Protein AF-A0A7G8EX24-F1 (afdb_monomer)

pLDDT: mean 92.44, std 8.46, range [49.06, 98.38]

Foldseek 3Di:
DVVLLVVVVVVQVVVDDDAEEAEAEAARLLSVLVNCLVPNDHHLHYHYHNYDFADFQDFQLVVDPPVCSVLLQVQLVVDPHRFHQDDLVVCCVPPVVVPDPVVSVVVSVVDDTHHSVNRVDGRHGGPVPDDNDDD

Sequence (135 aa):
MKAYAEAIRDQLERCGPEPPVLVGHSLAGIGIAEAMATAPIALDQLVLVAALVLQPGERAIDRIPESRRPSYFELAEASADQTIALSAEVTRKAFFNDLDESQAAAYHARLTPQPLGVYLEESRFDLSTLACPKH

Solvent-accessible surface area (backbone atoms only — not comparable to full-atom values): 7771 Å² total; per-residue (Å²): 89,67,71,50,11,49,56,51,50,59,50,51,64,69,72,44,95,65,53,48,75,46,78,29,53,31,71,37,32,52,26,51,21,47,26,44,61,75,53,75,70,76,51,54,40,81,45,73,48,84,36,46,83,44,51,62,72,37,34,56,52,76,76,44,58,76,92,55,44,60,59,50,53,54,37,12,69,76,35,98,76,40,22,38,65,75,53,68,68,58,43,28,70,76,76,31,68,90,48,57,70,69,57,33,52,59,54,50,74,71,61,71,67,42,57,44,61,56,31,68,46,59,33,76,25,50,67,89,72,62,84,62,75,82,127

Radius of gyration: 16.46 Å; Cα contacts (8 Å, |Δi|>4): 172; chains: 1; bounding box: 46×33×41 Å

Secondary structure (DSSP, 8-state):
-HHHHHHHHHHHHHT-SSPPEEEEETTHHHHHHHHHHHS----SEEEEES---PPTT-BGGGGS-GGGHHHHHHHHHTSTTSEE---HHHHHHHH-TTS-HHHHHHHHTT--PEETHHHHSBP---GGG------

Structure (mmCIF, N/CA/C/O backbone):
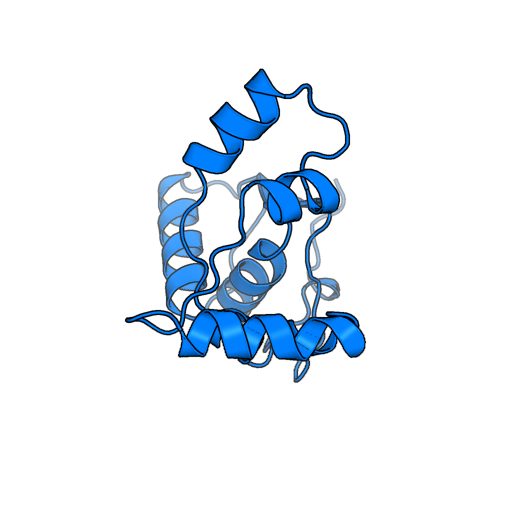data_AF-A0A7G8EX24-F1
#
_entry.id   AF-A0A7G8EX24-F1
#
loop_
_atom_site.group_PDB
_atom_site.id
_atom_site.type_symbol
_atom_site.label_atom_id
_atom_site.label_alt_id
_atom_site.label_comp_id
_atom_site.label_asym_id
_atom_site.label_entity_id
_atom_site.label_seq_id
_atom_site.pdbx_PDB_ins_code
_atom_site.Cartn_x
_atom_site.Cartn_y
_atom_site.Cartn_z
_atom_site.occupancy
_atom_site.B_iso_or_equiv
_atom_site.auth_seq_id
_atom_site.auth_comp_id
_atom_site.auth_asym_id
_atom_site.auth_atom_id
_atom_site.pdbx_PDB_model_num
ATOM 1 N N . MET A 1 1 ? 5.036 -2.423 8.120 1.00 85.19 1 MET A N 1
ATOM 2 C CA . MET A 1 1 ? 3.666 -1.875 8.264 1.00 85.19 1 MET A CA 1
ATOM 3 C C . MET A 1 1 ? 3.548 -0.859 9.405 1.00 85.19 1 MET A C 1
ATOM 5 O O . MET A 1 1 ? 2.851 0.134 9.233 1.00 85.19 1 MET A O 1
ATOM 9 N N . LYS A 1 2 ? 4.263 -1.032 10.530 1.00 89.38 2 LYS A N 1
ATOM 10 C CA . LYS A 1 2 ? 4.218 -0.129 11.705 1.00 89.38 2 LYS A CA 1
ATOM 11 C C . LYS A 1 2 ? 4.293 1.377 11.386 1.00 89.38 2 LYS A C 1
ATOM 13 O O . LYS A 1 2 ? 3.439 2.125 11.845 1.00 89.38 2 LYS A O 1
ATOM 18 N N . ALA A 1 3 ? 5.254 1.804 10.564 1.00 92.75 3 ALA A N 1
ATOM 19 C CA . ALA A 1 3 ? 5.413 3.219 10.211 1.00 92.75 3 ALA A CA 1
ATOM 20 C C . ALA A 1 3 ? 4.210 3.793 9.434 1.00 92.75 3 ALA A C 1
ATOM 22 O O . ALA A 1 3 ? 3.870 4.960 9.598 1.00 92.75 3 ALA A O 1
ATOM 23 N N . TYR A 1 4 ? 3.533 2.981 8.609 1.00 94.06 4 TYR A N 1
ATOM 24 C CA . TYR A 1 4 ? 2.310 3.412 7.918 1.00 94.06 4 TYR A CA 1
ATOM 25 C C . TYR A 1 4 ? 1.174 3.617 8.911 1.00 94.06 4 TYR A C 1
ATOM 27 O O . TYR A 1 4 ? 0.468 4.615 8.835 1.00 94.06 4 TYR A O 1
ATOM 35 N N . ALA A 1 5 ? 1.021 2.689 9.854 1.00 93.56 5 ALA A N 1
ATOM 36 C CA . ALA A 1 5 ? 0.017 2.811 10.894 1.00 93.56 5 ALA A CA 1
ATOM 37 C C . ALA A 1 5 ? 0.256 4.034 11.780 1.00 93.56 5 ALA A C 1
ATOM 39 O O . ALA A 1 5 ? -0.676 4.793 11.999 1.00 93.56 5 ALA A O 1
ATOM 40 N N . GLU A 1 6 ? 1.493 4.269 12.225 1.00 94.94 6 GLU A N 1
ATOM 41 C CA . GLU A 1 6 ? 1.868 5.484 12.964 1.00 94.94 6 GLU A CA 1
ATOM 42 C C . GLU A 1 6 ? 1.493 6.750 12.189 1.00 94.94 6 GLU A C 1
ATOM 44 O O . GLU A 1 6 ? 0.738 7.564 12.705 1.00 94.94 6 GLU A O 1
ATOM 49 N N . ALA A 1 7 ? 1.892 6.859 10.919 1.00 95.06 7 ALA A N 1
ATOM 50 C CA . ALA A 1 7 ? 1.553 8.018 10.096 1.00 95.06 7 ALA A CA 1
ATOM 51 C C . ALA A 1 7 ? 0.034 8.217 9.921 1.00 95.06 7 ALA A C 1
ATOM 53 O O . ALA A 1 7 ? -0.446 9.349 9.930 1.00 95.06 7 ALA A O 1
ATOM 54 N N . ILE A 1 8 ? -0.733 7.131 9.771 1.00 94.88 8 ILE A N 1
ATOM 55 C CA . ILE A 1 8 ? -2.199 7.193 9.683 1.00 94.88 8 ILE A CA 1
ATOM 56 C C . ILE A 1 8 ? -2.792 7.693 11.002 1.00 94.88 8 ILE A C 1
ATOM 58 O O . ILE A 1 8 ? -3.639 8.583 10.979 1.00 94.88 8 ILE A O 1
ATOM 62 N N . ARG A 1 9 ? -2.350 7.160 12.147 1.00 92.69 9 ARG A N 1
ATOM 63 C CA . ARG A 1 9 ? -2.850 7.581 13.464 1.00 92.69 9 ARG A CA 1
ATOM 64 C C . ARG A 1 9 ? -2.511 9.038 13.753 1.00 92.69 9 ARG A C 1
ATOM 66 O O . ARG A 1 9 ? -3.412 9.800 14.087 1.00 92.69 9 ARG A O 1
ATOM 73 N N . ASP A 1 10 ? -1.266 9.440 13.512 1.00 94.19 10 ASP A N 1
ATOM 74 C CA . ASP A 1 10 ? -0.815 10.824 13.674 1.00 94.19 10 ASP A CA 1
ATOM 75 C C . ASP A 1 10 ? -1.659 11.789 12.831 1.00 94.19 10 ASP A C 1
ATOM 77 O O . ASP A 1 10 ? -1.949 12.910 13.249 1.00 94.19 10 ASP A O 1
ATOM 81 N N . GLN A 1 11 ? -2.063 11.370 11.629 1.00 94.50 11 GLN A N 1
ATOM 82 C CA . GLN A 1 11 ? -2.927 12.174 10.775 1.00 94.50 11 GLN A CA 1
ATOM 83 C C . GLN A 1 11 ? -4.369 12.233 11.296 1.00 94.50 11 GLN A C 1
ATOM 85 O O . GLN A 1 11 ? -4.969 13.306 11.264 1.00 94.50 11 GLN A O 1
ATOM 90 N N . LEU A 1 12 ? -4.9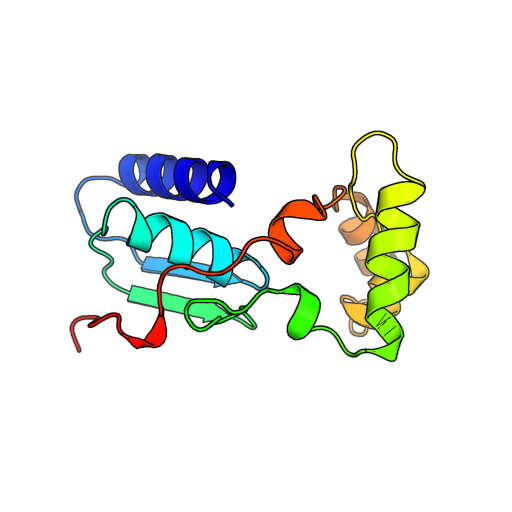20 11.121 11.790 1.00 91.56 12 LEU A N 1
ATOM 91 C CA . LEU A 1 12 ? -6.267 11.076 12.369 1.00 91.56 12 LEU A CA 1
ATOM 92 C C . LEU A 1 12 ? -6.366 11.952 13.625 1.00 91.56 12 LEU A C 1
ATOM 94 O O . LEU A 1 12 ? -7.325 12.703 13.764 1.00 91.56 12 LEU A O 1
ATOM 98 N N . GLU A 1 13 ? -5.345 11.947 14.484 1.00 90.62 13 GLU A N 1
ATOM 99 C CA . GLU A 1 13 ? -5.274 12.827 15.659 1.00 90.62 13 GLU A CA 1
ATOM 100 C C . GLU A 1 13 ? -5.263 14.317 15.275 1.00 90.62 13 GLU A C 1
ATOM 102 O O . G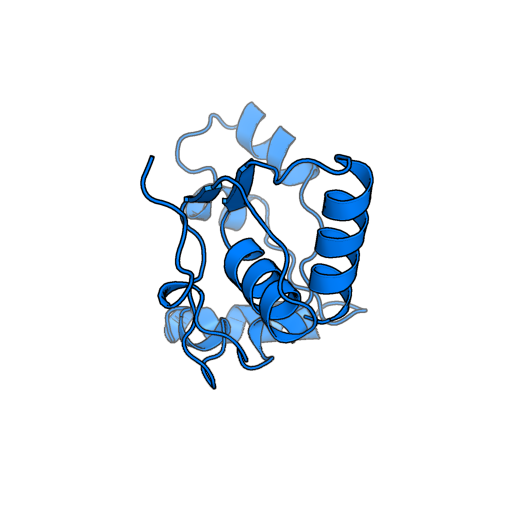LU A 1 13 ? -5.834 15.157 15.972 1.00 90.62 13 GLU A O 1
ATOM 107 N N . ARG A 1 14 ? -4.660 14.663 14.129 1.00 92.38 14 ARG A N 1
ATOM 108 C CA . ARG A 1 14 ? -4.644 16.038 13.600 1.00 92.38 14 ARG A CA 1
ATOM 109 C C . ARG A 1 14 ? -5.975 16.475 12.992 1.00 92.38 14 ARG A C 1
ATOM 111 O O . ARG A 1 14 ? -6.186 17.679 12.853 1.00 92.38 14 ARG A O 1
ATOM 118 N N . CYS A 1 15 ? -6.855 15.545 12.619 1.00 89.62 15 CYS A N 1
ATOM 119 C CA . CYS A 1 15 ? -8.171 15.862 12.057 1.00 89.62 15 CYS A CA 1
ATOM 120 C C . CYS A 1 15 ? -9.141 16.447 13.097 1.00 89.62 15 CYS A C 1
ATOM 122 O O . CYS A 1 15 ? -10.126 17.076 12.711 1.00 89.62 15 CYS A O 1
ATOM 124 N N . GLY A 1 16 ? -8.834 16.312 14.390 1.00 87.62 16 GLY A N 1
ATOM 125 C CA . GLY A 1 16 ? -9.630 16.846 15.488 1.00 87.62 16 GLY A CA 1
ATOM 126 C C . GLY A 1 16 ? -10.332 15.752 16.296 1.00 87.62 16 GLY A C 1
ATOM 127 O O . GLY A 1 16 ? -10.064 14.569 16.107 1.00 87.62 16 GLY A O 1
ATOM 128 N N . PRO A 1 17 ? -11.203 16.142 17.240 1.00 87.06 17 PRO A N 1
ATOM 129 C CA . PRO A 1 17 ? -11.818 15.204 18.179 1.00 87.06 17 PRO A CA 1
ATOM 130 C C . PRO A 1 17 ? -12.982 14.397 17.584 1.00 87.06 17 PRO A C 1
ATOM 132 O O . PRO A 1 17 ? -13.367 13.383 18.162 1.00 87.06 17 PRO A O 1
ATOM 135 N N . GLU A 1 18 ? -13.557 14.848 16.468 1.00 91.12 18 GLU A N 1
ATOM 136 C CA . GLU A 1 18 ? -14.686 14.179 15.818 1.00 91.12 18 GLU A CA 1
ATOM 137 C C . GLU A 1 18 ? -14.201 13.001 14.954 1.00 91.12 18 GLU A C 1
ATOM 139 O O . GLU A 1 18 ? -13.197 13.150 14.247 1.00 91.12 18 GLU A O 1
ATOM 144 N N . PRO A 1 19 ? -14.903 11.850 14.951 1.00 90.81 19 PRO A N 1
ATOM 145 C CA . PRO A 1 19 ? -14.565 10.723 14.086 1.00 90.81 19 PRO A CA 1
ATOM 146 C C . PRO A 1 19 ? -14.550 11.139 12.602 1.00 90.81 19 PRO A C 1
ATOM 148 O O . PRO A 1 19 ? -15.568 11.605 12.089 1.00 90.81 19 PRO A O 1
ATOM 151 N N . PRO A 1 20 ? -13.431 10.984 11.872 1.00 92.25 20 PRO A N 1
AT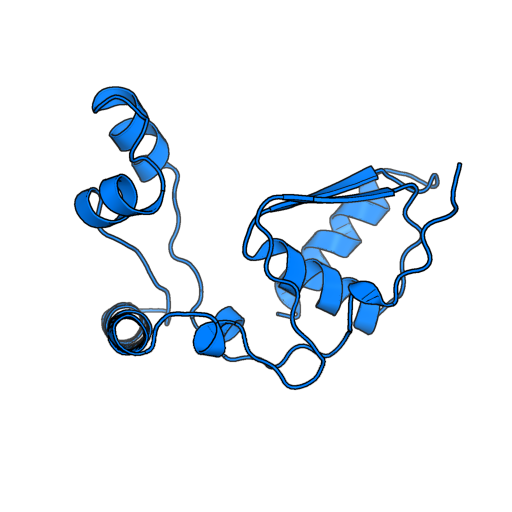OM 152 C CA . PRO A 1 20 ? -13.362 11.403 10.478 1.00 92.25 20 PRO A CA 1
ATOM 153 C C . PRO A 1 20 ? -13.889 10.323 9.527 1.00 92.25 20 PRO A C 1
ATOM 155 O O . PRO A 1 20 ? -13.947 9.135 9.856 1.00 92.25 20 PRO A O 1
ATOM 158 N N . VAL A 1 21 ? -14.186 10.735 8.293 1.00 92.62 21 VAL A N 1
ATOM 159 C CA . VAL A 1 21 ? -14.304 9.820 7.152 1.00 92.62 21 VAL A CA 1
ATOM 160 C C . VAL A 1 21 ? -12.901 9.501 6.641 1.00 92.62 21 VAL A C 1
ATOM 162 O O . VAL A 1 21 ? -12.192 10.387 6.159 1.00 92.62 21 VAL A O 1
ATOM 165 N N . LEU A 1 22 ? -12.497 8.234 6.721 1.00 93.94 22 LEU A N 1
ATOM 166 C CA . LEU A 1 22 ? -11.206 7.760 6.228 1.00 93.94 22 LEU A CA 1
ATOM 167 C C . LEU A 1 22 ? -11.378 7.041 4.890 1.00 93.94 22 LEU A C 1
ATOM 169 O O . LEU A 1 22 ? -12.092 6.044 4.795 1.00 93.94 22 LEU A O 1
ATOM 173 N N . VAL A 1 23 ? -10.681 7.518 3.859 1.00 96.00 23 VAL A N 1
ATOM 174 C CA . VAL A 1 23 ? -10.668 6.891 2.531 1.00 96.00 23 VAL A CA 1
ATOM 175 C C . VAL A 1 23 ? -9.297 6.269 2.274 1.00 96.00 23 VAL A C 1
ATOM 177 O O . VAL A 1 23 ? -8.292 6.973 2.202 1.00 96.00 23 VAL A O 1
ATOM 180 N N . GLY A 1 24 ? -9.252 4.946 2.128 1.00 95.69 24 GLY A N 1
ATOM 181 C CA . GLY A 1 24 ? -8.041 4.182 1.833 1.00 95.69 24 GLY A CA 1
ATOM 182 C C . GLY A 1 24 ? -8.046 3.632 0.410 1.00 95.69 24 GLY A C 1
ATOM 183 O O . GLY A 1 24 ? -9.007 2.988 -0.001 1.00 95.69 24 GLY A O 1
ATOM 184 N N . HIS A 1 25 ? -6.956 3.835 -0.331 1.00 97.12 25 HIS A N 1
ATOM 185 C CA . HIS A 1 25 ? -6.771 3.295 -1.679 1.00 97.12 25 HIS A CA 1
ATOM 186 C C . HIS A 1 25 ? -5.636 2.262 -1.744 1.00 97.12 25 HIS A C 1
ATOM 188 O O . HIS A 1 25 ? -4.569 2.471 -1.163 1.00 97.12 25 HIS A O 1
ATOM 194 N N . SER A 1 26 ? -5.828 1.179 -2.504 1.00 95.19 26 SER A N 1
ATOM 195 C CA . SER A 1 26 ? -4.784 0.179 -2.791 1.00 95.19 26 SER A CA 1
ATOM 196 C C . SER A 1 26 ? -4.123 -0.382 -1.515 1.00 95.19 26 SER A C 1
ATOM 198 O O . SER A 1 26 ? -4.805 -0.912 -0.633 1.00 95.19 26 SER A O 1
ATOM 200 N N . LEU A 1 27 ? -2.803 -0.257 -1.370 1.00 94.44 27 LEU A N 1
ATOM 201 C CA . LEU A 1 27 ? -2.046 -0.692 -0.191 1.00 94.44 27 LEU A CA 1
ATOM 202 C C . LEU A 1 27 ? -2.501 -0.051 1.129 1.00 94.44 27 LEU A C 1
ATOM 204 O O . LEU A 1 27 ? -2.176 -0.582 2.190 1.00 94.44 27 LEU A O 1
ATOM 208 N N . ALA A 1 28 ? -3.254 1.054 1.098 1.00 95.44 28 ALA A N 1
ATOM 209 C CA . ALA A 1 28 ? -3.711 1.724 2.313 1.00 95.44 28 ALA A CA 1
ATOM 210 C C . ALA A 1 28 ? -4.526 0.799 3.227 1.00 95.44 28 ALA A C 1
ATOM 212 O O . ALA A 1 28 ? -4.433 0.941 4.441 1.00 95.44 28 ALA A O 1
ATOM 213 N N . GLY A 1 29 ? -5.260 -0.178 2.677 1.00 94.44 29 GLY A N 1
ATOM 214 C CA . GLY A 1 29 ? -6.026 -1.131 3.489 1.00 94.44 29 GLY A CA 1
ATOM 215 C C . GLY A 1 29 ? -5.154 -1.884 4.502 1.00 94.44 29 GLY A C 1
ATOM 216 O O . GLY A 1 29 ? -5.540 -2.044 5.653 1.00 94.44 29 GLY A O 1
ATOM 217 N N . ILE A 1 30 ? -3.918 -2.219 4.136 1.00 94.56 30 ILE A N 1
ATOM 218 C CA . ILE A 1 30 ? -2.954 -2.860 5.037 1.00 94.56 30 ILE A CA 1
ATOM 219 C C . ILE A 1 30 ? -2.525 -1.913 6.162 1.00 94.56 30 ILE A C 1
ATOM 221 O O . ILE A 1 30 ? -2.506 -2.293 7.331 1.00 94.56 30 ILE A O 1
ATOM 225 N N . GLY A 1 31 ? -2.178 -0.669 5.817 1.00 94.50 31 GLY A N 1
ATOM 226 C CA . GLY A 1 31 ? -1.773 0.334 6.805 1.00 94.50 31 GLY A CA 1
ATOM 227 C C . GLY A 1 31 ? -2.900 0.669 7.783 1.00 94.50 31 GLY A C 1
ATOM 228 O O . GLY A 1 31 ? -2.655 0.807 8.978 1.00 94.50 31 GLY A O 1
ATOM 229 N N . ILE A 1 32 ? -4.138 0.745 7.287 1.00 94.62 32 ILE A N 1
ATOM 230 C CA . ILE A 1 32 ? -5.335 0.997 8.096 1.00 94.62 32 ILE A CA 1
ATOM 231 C C . ILE A 1 32 ? -5.613 -0.195 9.018 1.00 94.62 32 ILE A C 1
ATOM 233 O O . ILE A 1 32 ? -5.852 0.015 10.204 1.00 94.62 32 ILE A O 1
ATOM 237 N N . ALA A 1 33 ? -5.528 -1.433 8.517 1.00 92.94 33 ALA A N 1
ATOM 238 C CA . ALA A 1 33 ? -5.663 -2.638 9.339 1.00 92.94 33 ALA A CA 1
ATOM 239 C C . ALA A 1 33 ? -4.659 -2.632 10.496 1.00 92.94 33 ALA A C 1
ATOM 241 O O . ALA A 1 33 ? -5.026 -2.818 11.652 1.00 92.94 33 ALA A O 1
ATOM 242 N N . GLU A 1 34 ? -3.398 -2.333 10.195 1.00 93.56 34 GLU A N 1
ATOM 243 C CA . GLU A 1 34 ? -2.330 -2.254 11.186 1.00 93.56 34 GLU A CA 1
ATOM 244 C C . GLU A 1 34 ? -2.545 -1.117 12.209 1.00 93.56 34 GLU A C 1
ATOM 246 O O . GLU A 1 34 ? -2.283 -1.290 13.403 1.00 93.56 34 GLU A O 1
ATOM 251 N N . ALA A 1 35 ? -3.076 0.033 11.780 1.00 92.88 35 ALA A N 1
ATOM 252 C CA . ALA A 1 35 ? -3.451 1.118 12.686 1.00 92.88 35 ALA A CA 1
ATOM 253 C C . ALA A 1 35 ? -4.545 0.677 13.667 1.00 92.88 35 ALA A C 1
ATOM 255 O O . ALA A 1 35 ? -4.386 0.868 14.871 1.00 92.88 35 ALA A O 1
ATOM 256 N N . MET A 1 36 ? -5.590 0.011 13.169 1.00 89.06 36 MET A N 1
ATOM 257 C CA . MET A 1 36 ? -6.696 -0.496 13.989 1.00 89.06 36 MET A CA 1
ATOM 258 C C . MET A 1 36 ? -6.270 -1.631 14.927 1.00 89.06 36 MET A C 1
ATOM 260 O O . MET A 1 36 ? -6.765 -1.710 16.048 1.00 89.06 36 MET A O 1
ATOM 264 N N . ALA A 1 37 ? -5.325 -2.479 14.503 1.00 88.50 37 ALA A N 1
ATOM 265 C CA . ALA A 1 37 ? -4.787 -3.575 15.312 1.00 88.50 37 ALA A CA 1
ATOM 266 C C . ALA A 1 37 ? -4.069 -3.085 16.576 1.00 88.50 37 ALA A C 1
ATOM 268 O O . ALA A 1 37 ? -4.095 -3.738 17.617 1.00 88.50 37 ALA A O 1
ATOM 269 N N . THR A 1 38 ? -3.363 -1.961 16.451 1.00 85.81 38 THR A N 1
ATOM 270 C CA . THR A 1 38 ? -2.459 -1.444 17.486 1.00 85.81 38 THR A CA 1
ATOM 271 C C . THR A 1 38 ? -3.158 -0.483 18.436 1.00 85.81 38 THR A C 1
ATOM 273 O O . THR A 1 38 ? -2.899 -0.521 19.637 1.00 85.81 38 THR A O 1
ATOM 276 N N . ALA A 1 39 ? -4.051 0.353 17.914 1.00 84.19 39 ALA A N 1
ATOM 277 C CA . ALA A 1 39 ? -4.916 1.219 18.696 1.00 84.19 39 ALA A CA 1
ATOM 278 C C . ALA A 1 39 ? -6.195 1.472 17.884 1.00 84.19 39 ALA A C 1
ATOM 280 O O . ALA A 1 39 ? -6.140 2.229 16.916 1.00 84.19 39 ALA A O 1
ATOM 281 N N . PRO A 1 40 ? -7.334 0.847 18.230 1.00 82.62 40 PRO A N 1
ATOM 282 C CA . PRO A 1 40 ? -8.596 1.106 17.547 1.00 82.62 40 PRO A CA 1
ATOM 283 C C . PRO A 1 40 ? -8.956 2.596 17.591 1.00 82.62 40 PRO A C 1
ATOM 285 O O . PRO A 1 40 ? -8.936 3.205 18.661 1.00 82.62 40 PRO A O 1
ATOM 288 N N . ILE A 1 41 ? -9.296 3.177 16.438 1.00 82.00 41 ILE A N 1
ATOM 289 C CA . ILE A 1 41 ? -9.676 4.591 16.307 1.00 82.00 41 ILE A CA 1
ATOM 290 C C . ILE A 1 41 ? -11.130 4.674 15.855 1.00 82.00 41 ILE A C 1
ATOM 292 O O . ILE A 1 41 ? -11.555 3.940 14.963 1.00 82.00 41 ILE A O 1
ATOM 296 N N . ALA A 1 42 ? -11.889 5.585 16.464 1.00 86.62 42 ALA A N 1
ATOM 297 C CA . ALA A 1 42 ? -13.245 5.881 16.031 1.00 86.62 42 ALA A CA 1
ATOM 298 C C . ALA A 1 42 ? -13.218 6.601 14.676 1.00 86.62 42 ALA A C 1
ATOM 300 O O . ALA A 1 42 ? -12.579 7.641 14.526 1.00 86.62 42 ALA A O 1
ATOM 301 N N . LEU A 1 43 ? -13.931 6.048 13.701 1.00 89.44 43 LEU A N 1
ATOM 302 C CA . LEU A 1 43 ? -14.141 6.634 12.381 1.00 89.44 43 LEU A CA 1
ATOM 303 C C . LEU A 1 43 ? -15.644 6.818 12.177 1.00 89.44 43 LEU A C 1
ATOM 305 O O . LEU A 1 43 ? -16.419 5.954 12.590 1.00 89.44 43 LEU A O 1
ATOM 309 N N . ASP A 1 44 ? -16.046 7.905 11.520 1.00 91.06 44 ASP A N 1
ATOM 310 C CA . ASP A 1 44 ? -17.436 8.066 11.076 1.00 91.06 44 ASP A CA 1
ATOM 311 C C . ASP A 1 44 ? -17.736 7.069 9.954 1.00 91.06 44 ASP A C 1
ATOM 313 O O . ASP A 1 44 ? -18.716 6.330 10.003 1.00 91.06 44 ASP A O 1
ATOM 317 N N . GLN A 1 45 ? -16.829 6.987 8.975 1.00 90.81 45 GLN A N 1
ATOM 318 C CA . GLN A 1 45 ? -16.888 6.033 7.872 1.00 90.81 45 GLN A CA 1
ATOM 319 C C . GLN A 1 45 ? -15.489 5.574 7.461 1.00 90.81 45 GLN A C 1
ATOM 321 O O . GLN A 1 45 ? -14.525 6.342 7.493 1.00 90.81 45 GLN A O 1
ATOM 326 N N . LEU A 1 46 ? -15.399 4.326 6.998 1.00 91.69 46 LEU A N 1
ATOM 327 C CA . LEU A 1 46 ? -14.232 3.795 6.300 1.00 91.69 46 LEU A CA 1
ATOM 328 C C . LEU A 1 46 ? -14.622 3.433 4.865 1.00 91.69 46 LEU A C 1
ATOM 330 O O . LEU A 1 46 ? -15.447 2.548 4.643 1.00 91.69 46 LEU A O 1
ATOM 334 N N . VAL A 1 47 ? -13.997 4.090 3.888 1.00 93.88 47 VAL A N 1
ATOM 335 C CA . VAL A 1 47 ? -14.198 3.826 2.458 1.00 93.88 47 VAL A CA 1
ATOM 336 C C . VAL A 1 47 ? -12.929 3.219 1.874 1.00 93.88 47 VAL A C 1
ATOM 338 O O . VAL A 1 47 ? -11.856 3.815 1.932 1.00 93.88 47 VAL A O 1
ATOM 341 N N . LEU A 1 48 ? -13.050 2.033 1.282 1.00 94.19 48 LEU A N 1
ATOM 342 C CA . LEU A 1 48 ? -11.937 1.303 0.681 1.00 94.19 48 LEU A CA 1
ATOM 343 C C . LEU A 1 48 ? -12.082 1.292 -0.842 1.00 94.19 48 LEU A C 1
ATOM 345 O O . LEU A 1 48 ? -12.983 0.661 -1.389 1.00 94.19 48 LEU A O 1
ATOM 349 N N . VAL A 1 49 ? -11.181 1.985 -1.535 1.00 96.62 49 VAL A N 1
ATOM 350 C CA . VAL A 1 49 ? -11.187 2.114 -2.997 1.00 96.62 49 VAL A CA 1
ATOM 351 C C . VAL A 1 49 ? -10.098 1.225 -3.574 1.00 96.62 49 VAL A C 1
ATOM 353 O O . VAL A 1 49 ? -8.914 1.505 -3.402 1.00 96.62 49 VAL A O 1
ATOM 356 N N . ALA A 1 50 ? -10.485 0.134 -4.242 1.00 94.62 50 ALA A N 1
ATOM 357 C CA . ALA A 1 50 ? -9.543 -0.839 -4.812 1.00 94.62 50 ALA A CA 1
ATOM 358 C C . ALA A 1 50 ? -8.437 -1.269 -3.819 1.00 94.62 50 ALA A C 1
ATOM 360 O O . ALA A 1 50 ? -7.290 -1.489 -4.206 1.00 94.62 50 ALA A O 1
ATOM 361 N N . ALA A 1 51 ? -8.766 -1.312 -2.524 1.00 94.88 51 ALA A N 1
ATOM 362 C CA . ALA A 1 51 ? -7.797 -1.527 -1.462 1.00 94.88 51 ALA A CA 1
ATOM 363 C C . ALA A 1 51 ? -7.605 -3.012 -1.147 1.00 94.88 51 ALA A C 1
ATOM 365 O O . ALA A 1 51 ? -8.520 -3.820 -1.307 1.00 94.88 51 ALA A O 1
ATOM 366 N N . LEU A 1 52 ? -6.417 -3.364 -0.657 1.00 93.44 52 LEU A N 1
ATOM 367 C CA . LEU A 1 52 ? -6.145 -4.708 -0.157 1.00 93.44 52 LEU A CA 1
ATOM 368 C C . LEU A 1 52 ? -6.776 -4.892 1.224 1.00 93.44 52 LEU A C 1
ATOM 370 O O . LEU A 1 52 ? -6.416 -4.198 2.174 1.00 93.44 52 LEU A O 1
ATOM 374 N N . VAL A 1 53 ? -7.681 -5.863 1.327 1.00 92.94 53 VAL A N 1
ATOM 375 C CA . VAL A 1 53 ? -8.286 -6.313 2.584 1.00 92.94 53 VAL A CA 1
ATOM 376 C C . VAL A 1 53 ? -7.784 -7.724 2.852 1.00 92.94 53 VAL A C 1
ATOM 378 O O . VAL A 1 53 ? -8.201 -8.676 2.195 1.00 92.94 53 VAL A O 1
ATOM 381 N N . LEU A 1 54 ? -6.818 -7.826 3.759 1.00 92.94 54 LEU A N 1
ATOM 382 C CA . LEU A 1 54 ? -6.157 -9.077 4.114 1.00 92.94 54 LEU A CA 1
ATOM 383 C C . LEU A 1 54 ? -6.756 -9.636 5.402 1.00 92.94 54 LEU A C 1
ATOM 385 O O . LEU A 1 54 ? -6.975 -8.893 6.360 1.00 92.94 54 LEU A O 1
ATOM 389 N N . GLN A 1 55 ? -6.962 -10.947 5.429 1.00 93.50 55 GLN A N 1
ATOM 390 C CA . GLN A 1 55 ? -7.266 -11.685 6.647 1.00 93.50 55 GLN A CA 1
ATOM 391 C C . GLN A 1 55 ? -6.009 -11.797 7.525 1.00 93.50 55 GLN A C 1
ATOM 393 O O . GLN A 1 55 ? -4.890 -11.736 7.005 1.00 93.50 55 GLN A O 1
ATOM 398 N N . PRO A 1 56 ? -6.153 -11.968 8.851 1.00 92.75 56 PRO A N 1
ATOM 399 C CA . PRO A 1 56 ? -5.014 -12.187 9.730 1.00 92.75 56 PRO A CA 1
ATOM 400 C C . PRO A 1 56 ? -4.141 -13.359 9.256 1.00 92.75 56 PRO A C 1
ATOM 402 O O . PRO A 1 56 ? -4.655 -14.427 8.929 1.00 92.75 56 PRO A O 1
ATOM 405 N N . GLY A 1 57 ? -2.825 -13.149 9.205 1.00 94.62 57 GLY A N 1
ATOM 406 C CA . GLY A 1 57 ? -1.849 -14.114 8.684 1.00 94.62 57 GLY A CA 1
ATOM 407 C C . GLY A 1 57 ? -1.641 -14.071 7.163 1.00 94.62 57 GLY A C 1
ATOM 408 O O . GLY A 1 57 ? -0.690 -14.664 6.662 1.00 94.62 57 GLY A O 1
ATOM 409 N N . GLU A 1 58 ? -2.477 -13.360 6.399 1.00 95.62 58 GLU A N 1
ATOM 410 C CA . GLU A 1 58 ? -2.245 -13.169 4.963 1.00 95.62 58 GLU A CA 1
ATOM 411 C C . GLU A 1 58 ? -1.264 -12.026 4.694 1.00 95.62 58 GLU A C 1
ATOM 413 O O . GLU A 1 58 ? -1.236 -11.019 5.407 1.00 95.62 58 GLU A O 1
ATOM 418 N N . ARG A 1 59 ? -0.508 -12.141 3.599 1.00 96.31 59 ARG A N 1
ATOM 419 C CA . ARG A 1 59 ? 0.437 -11.116 3.141 1.00 96.31 59 ARG A CA 1
ATOM 420 C C . ARG A 1 59 ? -0.002 -10.546 1.802 1.00 96.31 59 ARG A C 1
ATOM 422 O O . ARG A 1 59 ? -0.618 -11.225 0.978 1.00 96.31 59 ARG A O 1
ATOM 429 N N . ALA A 1 60 ? 0.366 -9.298 1.537 1.00 95.75 60 ALA A N 1
ATOM 430 C CA . ALA A 1 60 ? -0.006 -8.633 0.289 1.00 95.75 60 ALA A CA 1
ATOM 431 C C . ALA A 1 60 ? 0.596 -9.327 -0.940 1.00 95.75 60 ALA A C 1
ATOM 433 O O . ALA A 1 60 ? -0.045 -9.397 -1.987 1.00 95.75 60 ALA A O 1
ATOM 434 N N . ILE A 1 61 ? 1.823 -9.848 -0.814 1.00 97.31 61 ILE A N 1
ATOM 435 C CA . ILE A 1 61 ? 2.523 -10.530 -1.907 1.00 97.31 61 ILE A CA 1
ATOM 436 C C . ILE A 1 61 ? 1.750 -11.757 -2.409 1.00 97.31 61 ILE A C 1
ATOM 438 O O . ILE A 1 61 ? 1.772 -12.054 -3.603 1.00 97.31 61 ILE A O 1
ATOM 442 N N . ASP A 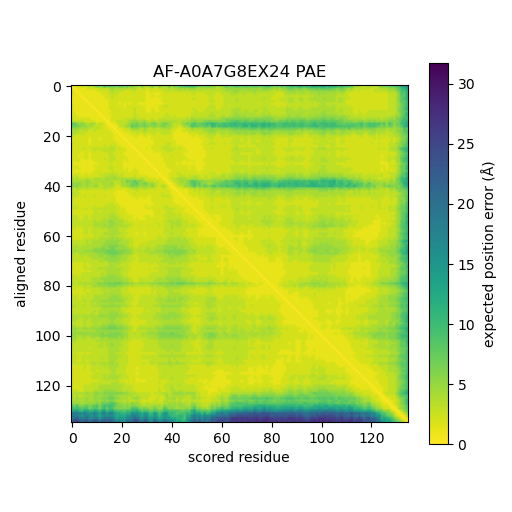1 62 ? 0.991 -12.418 -1.531 1.00 95.69 62 ASP A N 1
ATOM 443 C CA . ASP A 1 62 ? 0.202 -13.603 -1.870 1.00 95.69 62 ASP A CA 1
ATOM 444 C C . ASP A 1 62 ? -1.030 -13.243 -2.726 1.00 95.69 62 ASP A C 1
ATOM 446 O O . ASP A 1 62 ? -1.538 -14.081 -3.473 1.00 95.69 62 ASP A O 1
ATOM 450 N N . ARG A 1 63 ? -1.464 -11.972 -2.707 1.00 93.00 63 ARG A N 1
ATOM 451 C CA . ARG A 1 63 ? -2.528 -11.434 -3.577 1.00 93.00 63 ARG A CA 1
ATOM 452 C C . ARG A 1 63 ? -2.041 -11.053 -4.976 1.00 93.00 63 ARG A C 1
ATOM 454 O O . ARG A 1 63 ? -2.858 -10.816 -5.863 1.00 93.00 63 ARG A O 1
ATOM 461 N N . ILE A 1 64 ? -0.729 -10.999 -5.196 1.00 92.69 64 ILE A N 1
ATOM 462 C CA . ILE A 1 64 ? -0.147 -10.757 -6.518 1.00 92.69 64 ILE A CA 1
ATOM 463 C C . ILE A 1 64 ? -0.133 -12.079 -7.305 1.00 92.69 64 ILE A C 1
ATOM 465 O O . ILE A 1 64 ? 0.224 -13.110 -6.723 1.00 92.69 64 ILE A O 1
ATOM 469 N N . PRO A 1 65 ? -0.481 -12.084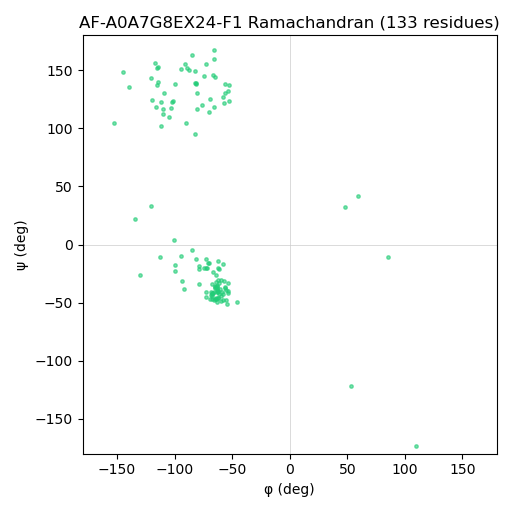 -8.612 1.00 93.56 65 PRO A N 1
ATOM 470 C CA . PRO A 1 65 ? -0.385 -13.284 -9.443 1.00 93.56 65 PRO A CA 1
ATOM 471 C C . PRO A 1 65 ? 1.006 -13.915 -9.369 1.00 93.56 65 PRO A C 1
ATOM 473 O O . PRO A 1 65 ? 2.004 -13.201 -9.445 1.00 93.56 65 PRO A O 1
ATOM 476 N N . GLU A 1 66 ? 1.079 -15.243 -9.265 1.00 95.06 66 GLU A N 1
ATOM 477 C CA . GLU A 1 66 ? 2.343 -15.973 -9.080 1.00 95.06 66 GLU A CA 1
ATOM 478 C C . GLU A 1 66 ? 3.395 -15.630 -10.134 1.00 95.06 66 GLU A C 1
ATOM 480 O O . GLU A 1 66 ? 4.545 -15.375 -9.789 1.00 95.06 66 GLU A O 1
ATOM 485 N N . SER A 1 67 ? 2.983 -15.504 -11.398 1.00 94.69 67 SER A N 1
ATOM 486 C CA . SER A 1 67 ? 3.863 -15.124 -12.510 1.00 94.69 67 SER A CA 1
ATOM 487 C C . SER A 1 67 ? 4.474 -13.726 -12.377 1.00 94.69 67 SER A C 1
ATOM 489 O O . SER A 1 67 ? 5.479 -13.435 -13.017 1.00 94.69 67 SER A O 1
ATOM 491 N N . ARG A 1 68 ? 3.878 -12.852 -11.559 1.00 91.62 68 ARG A N 1
ATOM 492 C CA . ARG A 1 68 ? 4.352 -11.487 -11.303 1.00 91.62 68 ARG A CA 1
ATOM 493 C C . ARG A 1 68 ? 5.134 -11.350 -10.003 1.00 91.62 68 ARG A C 1
ATOM 495 O O . ARG A 1 68 ? 5.826 -10.354 -9.844 1.00 91.62 68 ARG A O 1
ATOM 502 N N . ARG A 1 69 ? 5.030 -12.292 -9.061 1.00 95.62 69 ARG A N 1
ATOM 503 C CA . ARG A 1 69 ? 5.720 -12.179 -7.764 1.00 95.62 69 ARG A CA 1
ATOM 504 C C . ARG A 1 69 ? 7.245 -12.043 -7.906 1.00 95.62 69 ARG A C 1
ATOM 506 O O . ARG A 1 69 ? 7.772 -11.165 -7.228 1.00 95.62 69 ARG A O 1
ATOM 513 N N . PRO A 1 70 ? 7.952 -12.795 -8.782 1.00 97.31 70 PRO A N 1
ATOM 514 C CA . PRO A 1 70 ? 9.406 -12.672 -8.921 1.00 97.31 70 PRO A CA 1
ATOM 515 C C . PRO A 1 70 ? 9.879 -11.240 -9.184 1.00 97.31 70 PRO A C 1
ATOM 517 O O . PRO A 1 70 ? 10.814 -10.786 -8.532 1.00 97.31 70 PRO A O 1
ATOM 520 N N . SER A 1 71 ? 9.157 -10.474 -10.012 1.00 95.50 71 SER A N 1
ATOM 521 C CA . SER A 1 71 ? 9.563 -9.104 -10.344 1.00 95.50 71 SER A CA 1
ATOM 522 C C . SER A 1 71 ? 9.568 -8.163 -9.135 1.00 95.50 71 SER A C 1
ATOM 524 O O . SER A 1 71 ? 10.287 -7.174 -9.138 1.00 95.50 71 SER A O 1
ATOM 526 N N . TYR A 1 72 ? 8.764 -8.430 -8.099 1.00 97.19 72 TYR A N 1
ATOM 527 C CA . TYR A 1 72 ? 8.775 -7.628 -6.868 1.00 97.19 72 TYR A CA 1
ATOM 528 C C . TYR A 1 72 ? 10.086 -7.825 -6.102 1.00 97.19 72 TYR A C 1
ATOM 530 O O . TYR A 1 72 ? 10.650 -6.856 -5.600 1.00 97.19 72 TYR A O 1
ATOM 538 N N . PHE A 1 73 ? 10.575 -9.066 -6.040 1.00 98.06 73 PHE A N 1
ATOM 539 C CA . PHE A 1 73 ? 11.842 -9.398 -5.393 1.00 98.06 73 PHE A CA 1
ATOM 540 C C . PHE A 1 73 ? 13.029 -8.909 -6.222 1.00 98.06 73 PHE A C 1
ATOM 542 O O . PHE A 1 73 ? 13.905 -8.257 -5.672 1.00 98.06 73 PHE A O 1
ATOM 549 N N . GLU A 1 74 ? 13.013 -9.131 -7.537 1.00 98.12 74 GLU A N 1
ATOM 550 C CA . GLU A 1 74 ? 14.080 -8.692 -8.447 1.00 98.12 74 GLU A CA 1
ATOM 551 C C . GLU A 1 74 ? 14.263 -7.167 -8.423 1.00 98.12 74 GLU A C 1
ATOM 553 O O . GLU A 1 74 ? 15.387 -6.677 -8.326 1.00 98.12 74 GLU A O 1
ATOM 558 N N . LEU A 1 75 ? 13.165 -6.399 -8.458 1.00 98.12 75 LEU A N 1
ATOM 559 C CA . LEU A 1 75 ? 13.229 -4.936 -8.376 1.00 98.12 75 LEU A CA 1
ATOM 560 C C . LEU A 1 75 ? 13.749 -4.458 -7.015 1.00 98.12 75 LEU A C 1
ATOM 562 O O . LEU A 1 75 ? 14.551 -3.529 -6.968 1.00 98.12 75 LEU A O 1
ATOM 566 N N . ALA A 1 76 ? 13.322 -5.100 -5.924 1.00 98.19 76 ALA A N 1
ATOM 567 C CA . ALA A 1 76 ? 13.796 -4.766 -4.587 1.00 98.19 76 ALA A CA 1
ATOM 568 C C . ALA A 1 76 ? 15.278 -5.114 -4.394 1.00 98.19 76 ALA A C 1
ATOM 570 O O . ALA A 1 76 ? 16.016 -4.311 -3.830 1.00 98.19 76 ALA A O 1
ATOM 571 N N . GLU A 1 77 ? 15.733 -6.264 -4.893 1.00 98.31 77 GLU A N 1
ATOM 572 C CA . GLU A 1 77 ? 17.136 -6.691 -4.842 1.00 98.31 77 GLU A CA 1
ATOM 573 C C . GLU A 1 77 ? 18.044 -5.775 -5.670 1.00 98.31 77 GLU A C 1
ATOM 575 O O . GLU A 1 77 ? 19.149 -5.452 -5.243 1.00 98.31 77 GLU A O 1
ATOM 580 N N . ALA A 1 78 ? 17.556 -5.291 -6.815 1.00 97.75 78 ALA A N 1
ATOM 581 C CA . ALA A 1 78 ? 18.267 -4.321 -7.641 1.00 97.75 78 ALA A CA 1
ATOM 582 C C . ALA A 1 78 ? 18.297 -2.897 -7.042 1.00 97.75 78 ALA A C 1
ATOM 584 O O . ALA A 1 78 ? 19.039 -2.044 -7.533 1.00 97.75 78 ALA A O 1
ATOM 585 N N . SER A 1 79 ? 17.495 -2.617 -6.010 1.00 98.06 79 SER A N 1
ATOM 586 C CA . SER A 1 79 ? 17.449 -1.317 -5.333 1.00 98.06 79 SER A CA 1
ATOM 587 C C . SER A 1 79 ? 18.421 -1.253 -4.148 1.00 98.06 79 SER A C 1
ATOM 589 O O . SER A 1 79 ? 18.746 -2.262 -3.525 1.00 98.06 79 SER A O 1
ATOM 591 N N . ALA A 1 80 ? 18.852 -0.045 -3.781 1.00 97.25 80 ALA A N 1
ATOM 592 C CA . ALA A 1 80 ? 19.749 0.150 -2.639 1.00 97.25 80 ALA A CA 1
ATOM 593 C C . ALA A 1 80 ? 19.065 -0.066 -1.273 1.00 97.25 80 ALA A C 1
ATOM 595 O O . ALA A 1 80 ? 19.746 -0.274 -0.271 1.00 97.25 80 ALA A O 1
ATOM 596 N N . ASP A 1 81 ? 17.734 0.008 -1.219 1.00 97.19 81 ASP A N 1
ATOM 597 C CA . ASP A 1 81 ? 16.946 0.122 0.011 1.00 97.19 81 ASP A CA 1
ATOM 598 C C . ASP A 1 81 ? 15.733 -0.827 0.058 1.00 97.19 81 ASP A C 1
ATOM 600 O O . ASP A 1 81 ? 14.800 -0.615 0.832 1.00 97.19 81 ASP A O 1
ATOM 604 N N . GLN A 1 82 ? 15.763 -1.912 -0.724 1.00 98.06 82 GLN A N 1
ATOM 605 C CA . GLN A 1 82 ? 14.716 -2.946 -0.765 1.00 98.06 82 GLN A CA 1
ATOM 606 C C . GLN A 1 82 ? 13.335 -2.391 -1.156 1.00 98.06 82 GLN A C 1
ATOM 608 O O . GLN A 1 82 ? 12.294 -2.755 -0.590 1.00 98.06 82 GLN A O 1
ATOM 613 N N . THR A 1 83 ? 13.321 -1.502 -2.146 1.00 98.38 83 THR A N 1
ATOM 614 C CA . THR A 1 83 ? 12.119 -0.872 -2.685 1.00 98.38 83 THR A CA 1
ATOM 615 C C . THR A 1 83 ? 11.830 -1.270 -4.130 1.00 98.38 83 THR A C 1
ATOM 617 O O . THR A 1 83 ? 12.703 -1.606 -4.921 1.00 98.38 83 THR A O 1
ATOM 620 N N . ILE A 1 84 ? 10.551 -1.225 -4.487 1.00 97.75 84 ILE A N 1
ATOM 621 C CA . ILE A 1 84 ? 10.039 -1.541 -5.813 1.00 97.75 84 ILE A CA 1
ATOM 622 C C . ILE A 1 84 ? 9.728 -0.225 -6.518 1.00 97.75 84 ILE A C 1
ATOM 624 O O . ILE A 1 84 ? 8.835 0.516 -6.099 1.00 97.75 84 ILE A O 1
ATOM 628 N N . ALA A 1 85 ? 10.427 0.040 -7.617 1.00 97.25 85 ALA A N 1
ATOM 629 C CA . ALA A 1 85 ? 10.113 1.116 -8.545 1.00 97.25 85 ALA A CA 1
ATOM 630 C C . ALA A 1 85 ? 9.838 0.517 -9.927 1.00 97.25 85 ALA A C 1
ATOM 632 O O . ALA A 1 85 ? 10.654 -0.222 -10.474 1.00 97.25 85 ALA A O 1
ATOM 633 N N . LEU A 1 86 ? 8.668 0.810 -10.488 1.00 95.56 86 LEU A N 1
ATOM 634 C CA . LEU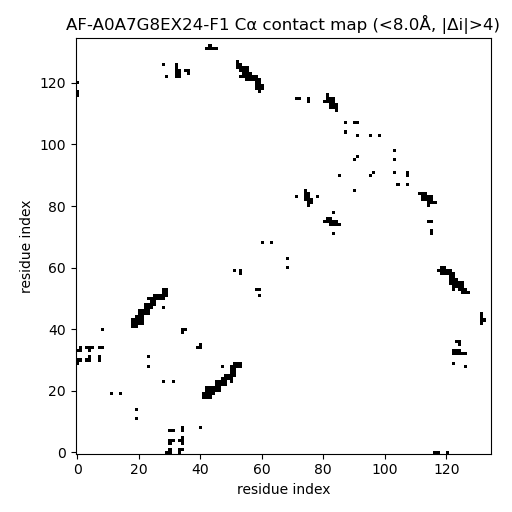 A 1 86 ? 8.286 0.319 -11.810 1.00 95.56 86 LEU A CA 1
ATOM 635 C C . LEU A 1 86 ? 8.777 1.281 -12.886 1.00 95.56 86 LEU A C 1
ATOM 637 O O . LEU A 1 86 ? 8.820 2.487 -12.665 1.00 95.56 86 LEU A O 1
ATOM 641 N N . SER A 1 87 ? 9.081 0.769 -14.077 1.00 95.62 87 SER A N 1
ATOM 642 C CA . SER A 1 87 ? 9.343 1.636 -15.227 1.00 95.62 87 SER A CA 1
ATOM 643 C C . SER A 1 87 ? 8.081 2.406 -15.634 1.00 95.62 87 SER A C 1
ATOM 645 O O . SER A 1 87 ? 6.953 1.987 -15.342 1.00 95.62 87 SER A O 1
ATOM 647 N N . ALA A 1 88 ? 8.254 3.513 -16.359 1.00 96.31 88 ALA A N 1
ATOM 648 C CA . ALA A 1 88 ? 7.140 4.272 -16.928 1.00 96.31 88 ALA A CA 1
ATOM 649 C C . ALA A 1 88 ? 6.231 3.390 -17.803 1.00 96.31 88 ALA A C 1
ATOM 651 O O . ALA A 1 88 ? 5.008 3.490 -17.730 1.00 96.31 88 ALA A O 1
ATOM 652 N N . GLU A 1 89 ? 6.822 2.473 -18.576 1.00 95.69 89 GLU A N 1
ATOM 653 C CA . GLU A 1 89 ? 6.085 1.548 -19.438 1.00 95.69 89 GLU A CA 1
ATOM 654 C C . GLU A 1 89 ? 5.189 0.597 -18.631 1.00 95.69 89 GLU A C 1
ATOM 656 O O . GLU A 1 89 ? 3.998 0.463 -18.923 1.00 95.69 89 GLU A O 1
ATOM 661 N N . VAL A 1 90 ? 5.743 -0.043 -17.595 1.00 94.38 90 VAL A N 1
ATOM 662 C CA . VAL A 1 90 ? 4.984 -0.967 -16.739 1.00 94.38 90 VAL A CA 1
ATOM 663 C C . VAL A 1 90 ? 3.920 -0.205 -15.952 1.00 94.38 90 VAL A C 1
ATOM 665 O O . VAL A 1 90 ? 2.777 -0.65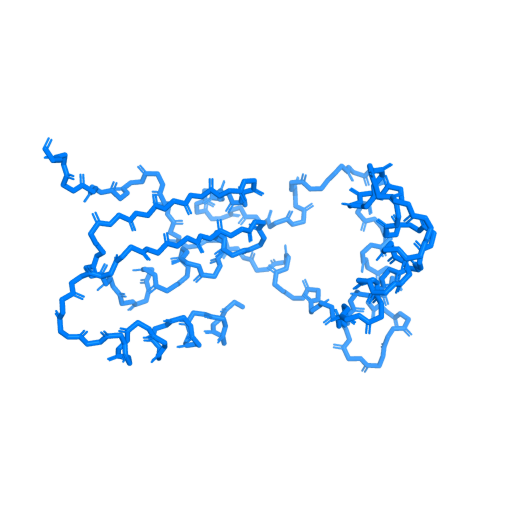1 -15.882 1.00 94.38 90 VAL A O 1
ATOM 668 N N . THR A 1 91 ? 4.263 0.973 -15.425 1.00 96.19 91 THR A N 1
ATOM 669 C CA . THR A 1 91 ? 3.323 1.855 -14.718 1.00 96.19 91 THR A CA 1
ATOM 670 C C . THR A 1 91 ? 2.142 2.225 -15.612 1.00 96.19 91 THR A C 1
ATOM 672 O O . THR A 1 91 ? 0.991 2.095 -15.195 1.00 96.19 91 THR A O 1
ATOM 675 N N . ARG A 1 92 ? 2.406 2.632 -16.861 1.00 96.31 92 ARG A N 1
ATOM 676 C CA . ARG A 1 92 ? 1.360 2.992 -17.822 1.00 96.31 92 ARG A CA 1
ATOM 677 C C . ARG A 1 92 ? 0.422 1.824 -18.087 1.00 96.31 92 ARG A C 1
ATOM 679 O O . ARG A 1 92 ? -0.784 1.995 -17.995 1.00 96.31 92 ARG A O 1
ATOM 686 N N . LYS A 1 93 ? 0.963 0.639 -18.369 1.00 94.88 93 LYS A N 1
ATOM 687 C CA . LYS A 1 93 ? 0.155 -0.556 -18.657 1.00 94.88 93 LYS A CA 1
ATOM 688 C C . LYS A 1 93 ? -0.679 -1.017 -17.459 1.00 94.88 93 LYS A C 1
ATOM 690 O O . LYS A 1 93 ? -1.775 -1.523 -17.663 1.00 94.88 93 LYS A O 1
ATOM 695 N N . ALA A 1 94 ? -0.156 -0.885 -16.240 1.00 91.38 94 ALA A N 1
ATOM 696 C CA . ALA A 1 94 ? -0.779 -1.450 -15.043 1.00 91.38 94 ALA A CA 1
ATOM 697 C C . ALA A 1 94 ? -1.710 -0.487 -14.289 1.00 91.38 94 ALA A C 1
ATOM 699 O O . ALA A 1 94 ? -2.646 -0.956 -13.647 1.00 91.38 94 ALA A O 1
ATOM 700 N N . PHE A 1 95 ? -1.438 0.822 -14.317 1.00 94.75 95 PHE A N 1
ATOM 701 C CA . PHE A 1 95 ? -2.131 1.805 -13.471 1.00 94.75 95 PHE A CA 1
ATOM 702 C C . PHE A 1 95 ? -2.663 3.024 -14.226 1.00 94.75 95 PHE A C 1
ATOM 704 O O . PHE A 1 95 ? -3.616 3.644 -13.766 1.00 94.75 95 PHE A O 1
ATOM 711 N N . PHE A 1 96 ? -2.054 3.389 -15.357 1.00 97.19 96 PHE A N 1
ATOM 712 C CA . PHE A 1 96 ? -2.410 4.586 -16.133 1.00 97.19 96 PHE A CA 1
ATOM 713 C C . PHE A 1 96 ? -2.846 4.233 -17.562 1.00 97.19 96 PHE A C 1
ATOM 715 O O . PHE A 1 96 ? -2.572 4.981 -18.502 1.00 97.19 96 PHE A O 1
ATOM 722 N N . ASN A 1 97 ? -3.495 3.079 -17.738 1.00 96.62 97 ASN A N 1
ATOM 723 C CA . ASN A 1 97 ? -3.864 2.543 -19.052 1.00 96.62 97 ASN A CA 1
ATOM 724 C C . ASN A 1 97 ? -4.908 3.399 -19.781 1.00 96.62 97 ASN A C 1
ATOM 726 O O . ASN A 1 97 ? -4.942 3.378 -21.008 1.00 96.62 97 ASN A O 1
ATOM 730 N N . ASP A 1 98 ? -5.689 4.183 -19.037 1.00 97.31 98 ASP A N 1
ATOM 731 C CA . ASP A 1 98 ? -6.741 5.052 -19.577 1.00 97.31 98 ASP A CA 1
ATOM 732 C C . ASP A 1 98 ? -6.306 6.525 -19.689 1.00 97.31 98 ASP A C 1
ATOM 734 O O . ASP A 1 98 ? -7.108 7.385 -20.049 1.00 97.31 98 ASP A O 1
ATOM 738 N N . LEU A 1 99 ? -5.041 6.835 -19.378 1.00 97.88 99 LEU A N 1
ATOM 739 C CA . LEU A 1 99 ? -4.495 8.190 -19.472 1.00 97.88 99 LEU A CA 1
ATOM 740 C C . LEU A 1 99 ? -3.801 8.430 -20.813 1.00 97.88 99 LEU A C 1
ATOM 742 O O . LEU A 1 99 ? -3.182 7.530 -21.401 1.00 97.88 99 LEU A O 1
ATOM 746 N N . ASP A 1 100 ? -3.798 9.685 -21.261 1.00 97.62 100 ASP A N 1
ATOM 747 C CA . ASP A 1 100 ? -2.930 10.082 -22.367 1.00 97.62 100 ASP A CA 1
ATOM 748 C C . ASP A 1 100 ? -1.440 9.991 -21.972 1.00 97.62 100 ASP A C 1
ATOM 750 O O . ASP A 1 100 ? -1.079 9.752 -20.814 1.00 97.62 100 ASP A O 1
ATOM 754 N N . GLU A 1 101 ? -0.549 10.078 -22.958 1.00 95.81 101 GLU A N 1
ATOM 755 C CA . GLU A 1 101 ? 0.894 9.927 -22.736 1.00 95.81 101 GLU A CA 1
ATOM 756 C C . GLU A 1 101 ? 1.461 11.009 -21.810 1.00 95.81 101 GLU A C 1
ATOM 758 O O . GLU A 1 101 ? 2.250 10.705 -20.912 1.00 95.81 101 GLU A O 1
ATOM 763 N N . SER A 1 102 ? 1.007 12.253 -21.977 1.00 97.19 102 SER A N 1
ATOM 764 C CA . SER A 1 102 ? 1.482 13.395 -21.197 1.00 97.19 102 SER A CA 1
ATOM 765 C C . SER A 1 102 ? 1.074 13.281 -19.727 1.00 97.19 102 SER A C 1
ATOM 767 O O . SER A 1 102 ? 1.899 13.479 -18.834 1.00 97.19 102 SER A O 1
ATOM 769 N N . GLN A 1 103 ? -0.169 12.869 -19.466 1.00 98.19 103 GLN A N 1
ATOM 770 C CA . GLN A 1 103 ? -0.705 12.636 -18.130 1.00 98.19 103 GLN A CA 1
ATOM 771 C C . GLN A 1 103 ? -0.000 11.466 -17.447 1.00 98.19 103 GLN A C 1
ATOM 773 O O . GLN A 1 103 ? 0.434 11.593 -16.301 1.00 98.19 103 GLN A O 1
ATOM 778 N N . ALA A 1 104 ? 0.158 10.338 -18.147 1.00 98.00 104 ALA A N 1
ATOM 779 C CA . ALA A 1 104 ? 0.832 9.170 -17.590 1.00 98.00 104 ALA A CA 1
ATOM 780 C C . ALA A 1 104 ? 2.290 9.479 -17.224 1.00 98.00 104 ALA A C 1
ATOM 782 O O . ALA A 1 104 ? 2.734 9.090 -16.145 1.00 98.00 104 ALA A O 1
ATOM 783 N N . ALA A 1 105 ? 3.019 10.210 -18.075 1.00 96.81 105 ALA A N 1
ATOM 784 C CA . ALA A 1 105 ? 4.384 10.641 -17.782 1.00 96.81 105 ALA A CA 1
ATOM 785 C C . ALA A 1 105 ? 4.431 11.592 -16.574 1.00 96.81 105 ALA A C 1
ATOM 787 O O . ALA A 1 105 ? 5.235 11.394 -15.660 1.00 96.81 105 ALA A O 1
ATOM 788 N N . ALA A 1 106 ? 3.531 12.581 -16.529 1.00 98.12 106 ALA A N 1
ATOM 789 C CA . ALA A 1 106 ? 3.457 13.544 -15.434 1.00 98.12 106 ALA A CA 1
ATOM 790 C C . ALA A 1 106 ? 3.139 12.883 -14.082 1.00 98.12 106 ALA A C 1
ATOM 792 O O . ALA A 1 106 ? 3.722 13.249 -13.062 1.00 98.12 106 ALA A O 1
ATOM 793 N N . TYR A 1 107 ? 2.237 11.898 -14.045 1.00 97.81 107 TYR A N 1
ATOM 794 C CA . TYR A 1 107 ? 1.915 11.179 -12.810 1.00 97.81 107 TYR A CA 1
ATOM 795 C C . TYR A 1 107 ? 2.953 10.126 -12.443 1.00 97.81 107 TYR A C 1
ATOM 797 O O . TYR A 1 107 ? 3.240 9.971 -11.258 1.00 97.81 107 TYR A O 1
ATOM 805 N N . HIS A 1 108 ? 3.573 9.460 -13.419 1.00 97.94 108 HIS A N 1
ATOM 806 C CA . HIS A 1 108 ? 4.681 8.542 -13.158 1.00 97.94 108 HIS A CA 1
ATOM 807 C C . HIS A 1 108 ? 5.844 9.255 -12.456 1.00 97.94 108 HIS A C 1
ATOM 809 O O . HIS A 1 108 ? 6.368 8.736 -11.476 1.00 97.94 108 HIS A O 1
ATOM 815 N N . ALA A 1 109 ? 6.170 10.484 -12.870 1.00 97.81 109 ALA A N 1
ATOM 816 C CA . ALA A 1 109 ? 7.213 11.298 -12.242 1.00 97.81 109 ALA A CA 1
ATOM 817 C C . ALA A 1 109 ? 6.938 11.663 -10.767 1.00 97.81 109 ALA A C 1
ATOM 819 O O . ALA A 1 109 ? 7.842 12.116 -10.070 1.00 97.81 109 ALA A O 1
ATOM 820 N N . ARG A 1 110 ? 5.701 11.486 -10.283 1.00 97.81 110 ARG A N 1
ATOM 821 C CA . ARG A 1 110 ? 5.316 11.718 -8.881 1.00 97.81 110 ARG A CA 1
ATOM 822 C C . ARG A 1 110 ? 5.373 10.453 -8.027 1.00 97.81 110 ARG A C 1
ATOM 824 O O . ARG A 1 110 ? 5.185 10.548 -6.816 1.00 97.81 110 ARG A O 1
ATOM 831 N N . LEU A 1 111 ? 5.560 9.283 -8.638 1.00 97.25 111 LEU A N 1
ATOM 832 C CA . LEU A 1 111 ? 5.674 8.028 -7.908 1.00 97.25 111 LEU A CA 1
ATOM 833 C C . LEU A 1 111 ? 7.038 7.941 -7.226 1.00 97.25 111 LEU A C 1
ATOM 835 O O . LEU A 1 111 ? 8.054 8.377 -7.763 1.00 97.25 111 LEU A O 1
ATOM 839 N N . THR A 1 112 ? 7.051 7.333 -6.048 1.00 96.94 112 THR A N 1
ATOM 840 C CA . THR A 1 112 ? 8.268 7.032 -5.296 1.00 96.94 112 THR A CA 1
ATOM 841 C C . THR A 1 112 ? 8.413 5.521 -5.138 1.00 96.94 112 THR A C 1
ATOM 843 O O . THR A 1 112 ? 7.400 4.814 -5.175 1.00 96.94 112 THR A O 1
ATOM 846 N N . PRO A 1 113 ? 9.636 5.006 -4.932 1.00 97.44 113 PRO A N 1
ATOM 847 C CA . PRO A 1 113 ? 9.835 3.588 -4.669 1.00 97.44 113 PRO A CA 1
ATOM 848 C C . PRO A 1 113 ? 9.018 3.104 -3.460 1.00 97.44 113 PRO A C 1
ATOM 850 O O . PRO A 1 113 ? 8.923 3.788 -2.440 1.00 97.44 113 PRO A O 1
ATOM 853 N N . GLN A 1 114 ? 8.415 1.921 -3.579 1.00 96.44 114 GLN A N 1
ATOM 854 C CA . GLN A 1 114 ? 7.572 1.316 -2.547 1.00 96.44 114 GLN A CA 1
ATOM 855 C C . GLN A 1 114 ? 8.354 0.232 -1.787 1.00 96.44 114 GLN A C 1
ATOM 857 O O . GLN A 1 114 ? 8.781 -0.732 -2.420 1.00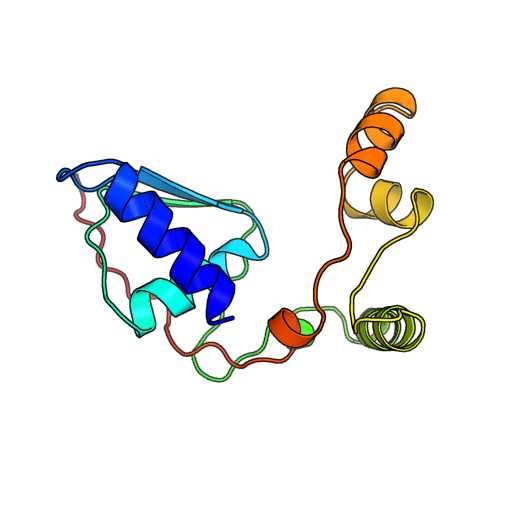 96.44 114 GLN A O 1
ATOM 862 N N . PRO A 1 115 ? 8.491 0.292 -0.451 1.00 97.00 115 PRO A N 1
ATOM 863 C CA . PRO A 1 115 ? 9.183 -0.750 0.310 1.00 97.00 115 PRO A CA 1
ATOM 864 C C . PRO A 1 115 ? 8.569 -2.144 0.124 1.00 97.00 115 PRO A C 1
ATOM 866 O O . PRO A 1 115 ? 7.369 -2.328 0.364 1.00 97.00 115 PRO A O 1
ATOM 869 N N . LEU A 1 116 ? 9.392 -3.137 -0.243 1.00 97.75 116 LEU A N 1
ATOM 870 C CA . LEU A 1 116 ? 8.957 -4.530 -0.408 1.00 97.75 116 LEU A CA 1
ATOM 871 C C . LEU A 1 116 ? 8.463 -5.124 0.916 1.00 97.75 116 LEU A C 1
ATOM 873 O O . LEU A 1 116 ? 7.494 -5.875 0.915 1.00 97.75 116 LEU A O 1
ATOM 877 N N . GLY A 1 117 ? 9.076 -4.753 2.046 1.00 96.75 117 GLY A N 1
ATOM 878 C CA . GLY A 1 117 ? 8.729 -5.295 3.366 1.00 96.75 117 GLY A CA 1
ATOM 879 C C . GLY A 1 117 ? 7.240 -5.177 3.715 1.00 96.75 117 GLY A C 1
ATOM 880 O O . GLY A 1 117 ? 6.672 -6.098 4.295 1.00 96.75 117 GLY A O 1
ATOM 881 N N . VAL A 1 118 ? 6.565 -4.115 3.252 1.00 95.44 118 VAL A N 1
ATOM 882 C CA . VAL A 1 118 ? 5.113 -3.937 3.444 1.00 95.44 118 VAL A CA 1
ATOM 883 C C . VAL A 1 118 ? 4.304 -5.053 2.775 1.00 95.44 118 VAL A C 1
ATOM 885 O O . VAL A 1 118 ? 3.243 -5.409 3.273 1.00 95.44 118 VAL A O 1
ATOM 888 N N . TYR A 1 119 ? 4.792 -5.633 1.678 1.00 96.69 119 TYR A N 1
ATOM 889 C CA . TYR A 1 119 ? 4.115 -6.742 1.009 1.00 96.69 119 TYR A CA 1
ATOM 890 C C . TYR A 1 119 ? 4.325 -8.096 1.690 1.00 96.69 119 TYR A C 1
ATOM 892 O O . TYR A 1 119 ? 3.546 -9.015 1.437 1.00 96.69 119 TYR A O 1
ATOM 900 N N . LEU A 1 120 ? 5.385 -8.226 2.492 1.00 96.81 120 LEU A N 1
ATOM 901 C CA . LEU A 1 120 ? 5.829 -9.488 3.088 1.00 96.81 120 LEU A CA 1
ATOM 902 C C . LEU A 1 120 ? 5.382 -9.659 4.540 1.00 96.81 120 LEU A C 1
ATOM 904 O O . LEU A 1 120 ? 5.332 -10.783 5.028 1.00 96.81 120 LEU A O 1
ATOM 908 N N . GLU A 1 121 ? 5.085 -8.564 5.234 1.00 95.62 121 GLU A N 1
ATOM 909 C CA . GLU A 1 121 ? 4.509 -8.617 6.575 1.00 95.62 121 GLU A CA 1
ATOM 910 C C . GLU A 1 121 ? 3.084 -9.214 6.533 1.00 95.62 121 GLU A C 1
ATOM 912 O O . GLU A 1 121 ? 2.334 -9.033 5.568 1.00 95.62 121 GLU A O 1
ATOM 917 N N . GLU A 1 122 ? 2.718 -9.957 7.577 1.00 95.06 122 GLU A N 1
ATOM 918 C CA . GLU A 1 122 ? 1.380 -10.536 7.728 1.00 95.06 122 GLU A CA 1
ATOM 919 C C . GLU A 1 122 ? 0.408 -9.504 8.303 1.00 95.06 122 GLU A C 1
ATOM 921 O O . GLU A 1 122 ? 0.739 -8.767 9.237 1.00 95.06 122 GLU A O 1
ATOM 926 N N . SER A 1 123 ? -0.818 -9.476 7.777 1.00 92.81 123 SER A N 1
ATOM 927 C CA . SER A 1 123 ? -1.895 -8.687 8.369 1.00 92.81 123 SER A CA 1
ATOM 928 C C . SER A 1 123 ? -2.255 -9.227 9.752 1.00 92.81 123 SER A C 1
ATOM 930 O O . SER A 1 123 ? -2.257 -10.436 9.986 1.00 92.81 123 SER A O 1
ATOM 932 N N . ARG A 1 124 ? -2.595 -8.325 10.674 1.00 90.44 124 ARG A N 1
ATOM 933 C CA . ARG A 1 124 ? -2.950 -8.658 12.065 1.00 90.44 124 ARG A CA 1
ATOM 934 C C . ARG A 1 124 ? -4.403 -8.386 12.416 1.00 90.44 124 ARG A C 1
ATOM 936 O O . ARG A 1 124 ? -4.856 -8.787 13.482 1.00 90.44 124 ARG A O 1
ATOM 943 N N . PHE A 1 125 ? -5.122 -7.697 11.539 1.00 88.88 125 PHE A N 1
ATOM 944 C CA . PHE A 1 125 ? -6.475 -7.240 11.804 1.00 88.88 125 PHE A CA 1
ATOM 945 C C . PHE A 1 125 ? -7.339 -7.415 10.568 1.00 88.88 125 PHE A C 1
ATOM 947 O O . PHE A 1 125 ? -6.931 -7.080 9.457 1.00 88.88 125 PHE A O 1
ATOM 954 N N . ASP A 1 126 ? -8.544 -7.929 10.782 1.00 88.69 126 ASP A N 1
ATOM 955 C CA . ASP A 1 126 ? -9.531 -8.078 9.727 1.00 88.69 126 ASP A CA 1
ATOM 956 C C . ASP A 1 126 ? -10.395 -6.816 9.649 1.00 88.69 126 ASP A C 1
ATOM 958 O O . ASP A 1 126 ? -11.290 -6.609 10.471 1.00 88.69 126 ASP A O 1
ATOM 962 N N . LEU A 1 127 ? -10.162 -5.978 8.635 1.00 86.75 127 LEU A N 1
ATOM 963 C CA . LEU A 1 127 ? -10.977 -4.780 8.412 1.00 86.75 127 LEU A CA 1
ATOM 964 C C . LEU A 1 127 ? -12.454 -5.089 8.148 1.00 86.75 127 LEU A C 1
ATOM 966 O O . LEU A 1 127 ? -13.289 -4.215 8.370 1.00 86.75 127 LEU A O 1
ATOM 970 N N . SER A 1 128 ? -12.803 -6.305 7.716 1.00 79.50 128 SER A N 1
ATOM 971 C CA . SER A 1 128 ? -14.204 -6.691 7.518 1.00 79.50 128 SER A CA 1
ATOM 972 C C . SER A 1 128 ? -14.975 -6.832 8.838 1.00 79.50 128 SER A C 1
ATOM 974 O O . SER A 1 128 ? -16.204 -6.806 8.836 1.00 79.50 128 SER A O 1
ATOM 976 N N . THR A 1 129 ? -14.268 -6.914 9.972 1.00 79.44 129 THR A N 1
ATOM 977 C CA . THR A 1 129 ? -14.874 -6.979 11.313 1.00 79.44 129 THR A CA 1
ATOM 978 C C . THR A 1 129 ? -15.216 -5.611 11.902 1.00 79.44 129 THR A C 1
ATOM 980 O O . THR A 1 129 ? -15.831 -5.544 12.967 1.00 79.44 129 THR A O 1
ATOM 983 N N . LEU A 1 130 ? -14.858 -4.510 11.229 1.00 77.44 130 LEU A N 1
ATOM 984 C CA . LEU A 1 130 ? -15.188 -3.170 11.705 1.00 77.44 130 LEU A CA 1
ATOM 985 C C . LEU A 1 130 ? -16.703 -2.948 11.694 1.00 77.44 130 LEU A C 1
ATOM 987 O O . LEU A 1 130 ? -17.351 -2.931 10.647 1.00 77.44 130 LEU A O 1
ATOM 991 N N . ALA A 1 131 ? -17.261 -2.707 12.878 1.00 66.31 131 ALA A N 1
ATOM 992 C CA . ALA A 1 131 ? -18.619 -2.215 13.022 1.00 66.31 131 ALA A CA 1
ATOM 993 C C . ALA A 1 131 ? -18.613 -0.695 12.823 1.00 66.31 131 ALA A C 1
ATOM 995 O O . ALA A 1 131 ? -18.341 0.067 13.747 1.00 66.31 131 ALA A O 1
ATOM 996 N N . CYS A 1 132 ? -18.894 -0.254 11.600 1.00 57.47 132 CYS A N 1
ATOM 997 C CA . CYS A 1 132 ? -19.184 1.148 11.327 1.00 57.47 132 CYS A CA 1
ATOM 998 C C . CYS A 1 132 ? -20.658 1.413 11.694 1.00 57.47 132 CYS A C 1
ATOM 1000 O O . CYS A 1 132 ? -21.514 0.607 11.298 1.00 57.47 132 CYS A O 1
ATOM 1002 N N . PRO A 1 133 ? -20.985 2.464 12.472 1.00 51.91 133 PRO A N 1
ATOM 1003 C CA . PRO A 1 133 ? -22.370 2.808 12.763 1.00 51.91 133 PRO A CA 1
ATOM 1004 C C . PRO A 1 133 ? -23.146 2.932 11.451 1.00 51.91 133 PRO A C 1
ATOM 1006 O O . PRO A 1 133 ? -22.762 3.678 10.552 1.00 51.91 133 PRO A O 1
ATOM 1009 N N . LYS A 1 134 ? -24.223 2.157 11.311 1.00 49.06 134 LYS A N 1
ATOM 1010 C CA . LYS A 1 134 ? -25.165 2.381 10.216 1.00 49.06 134 LYS A CA 1
ATOM 1011 C C . LYS A 1 134 ? -25.890 3.684 10.543 1.00 49.06 134 LYS A C 1
ATOM 1013 O O . LYS A 1 134 ? -26.567 3.727 11.569 1.00 49.06 134 LYS A O 1
ATOM 1018 N N . HIS A 1 135 ? -25.672 4.710 9.721 1.00 51.16 135 HIS A N 1
ATOM 1019 C CA . HIS A 1 135 ? -26.465 5.944 9.720 1.00 51.16 135 HIS A CA 1
ATOM 1020 C C . HIS A 1 135 ? -27.964 5.636 9.673 1.00 51.16 135 HIS A C 1
ATOM 1022 O O . HIS A 1 135 ? -28.342 4.686 8.943 1.00 51.16 135 HIS A O 1
#

Nearest PDB structures (foldseek):
  6tj2-assembly1_C  TM=9.092E-01  e=4.527E-07  Paenibacillus sp. VTT E-133280
  8hfw-assembly1_B  TM=7.428E-01  e=5.456E-04  Burkholderia pyrrocinia
  9clr-assembly1_A  TM=6.612E-01  e=9.190E-03  Hevea brasiliensis
  8sni-assembly2_B  TM=6.501E-01  e=1.488E-02  Hevea brasiliensis
  4opm-assembly1_A  TM=5.680E-01  e=8.923E-02  Acinetobacter baumannii AYE

Mean predicted aligned error: 3.8 Å